Protein AF-A0A6P2BKI8-F1 (afdb_monomer)

Foldseek 3Di:
DDEWEKDWDDDPCQPDFDADPVRFTWGKIKIDTPVDPQWIKIFTAGPVLATQKMWIGHQQKIWIAGPVPATDIDGHPPDPDDVPDDDPDDDDDDDDDDDDDPPVVVLVVVLVNLVNYHDDPSVNVNVPVSSD

Secondary structure (DSSP, 8-state):
---EEEEEEP-GGGSSEEE-TT--EEEEEEEEESS-TTEEEEEEE-TTS-EEEEEEEETTEEEEEETTTEEEEEE-TTSS--TT----------------S-HHHHHHHHHHHHHTEE--HHHHHHHHHHH-

Mean predicted aligned error: 9.62 Å

Structure (mmCIF, N/CA/C/O backbone):
data_AF-A0A6P2BKI8-F1
#
_entry.id   AF-A0A6P2BKI8-F1
#
loop_
_atom_site.group_PDB
_atom_site.id
_atom_site.type_symbol
_atom_site.label_atom_id
_atom_site.label_alt_id
_atom_site.label_comp_id
_atom_site.label_asym_id
_atom_site.label_entity_id
_atom_site.label_seq_id
_atom_site.pdbx_PDB_ins_code
_atom_site.Cartn_x
_atom_site.Cartn_y
_atom_site.Cartn_z
_atom_site.occupancy
_atom_site.B_iso_or_equiv
_atom_site.auth_seq_id
_atom_site.auth_comp_id
_atom_site.auth_asym_id
_atom_site.auth_atom_id
_atom_site.pdbx_PDB_model_num
ATOM 1 N N . MET A 1 1 ? -11.107 3.763 19.725 1.00 50.56 1 MET A N 1
ATOM 2 C CA . MET A 1 1 ? -10.385 3.877 18.440 1.00 50.56 1 MET A CA 1
ATOM 3 C C . MET A 1 1 ? -10.839 2.729 17.563 1.00 50.56 1 MET A C 1
ATOM 5 O O . MET A 1 1 ? -10.971 1.630 18.089 1.00 50.56 1 MET A O 1
ATOM 9 N N . ALA A 1 2 ? -11.166 2.980 16.295 1.00 56.72 2 ALA A N 1
ATOM 10 C CA . ALA A 1 2 ? -11.436 1.890 15.361 1.00 56.72 2 ALA A CA 1
ATOM 11 C C . ALA A 1 2 ? -10.111 1.167 15.085 1.00 56.72 2 ALA A C 1
ATOM 13 O O . ALA A 1 2 ? -9.114 1.826 14.805 1.00 56.72 2 ALA A O 1
ATOM 14 N N . ARG A 1 3 ? -10.097 -0.155 15.248 1.00 78.44 3 ARG A N 1
ATOM 15 C CA . ARG A 1 3 ? -8.965 -1.022 14.916 1.00 78.44 3 ARG A CA 1
ATOM 16 C C . ARG A 1 3 ? -9.190 -1.489 13.480 1.00 78.44 3 ARG A C 1
ATOM 18 O O . ARG A 1 3 ? -10.280 -1.971 13.194 1.00 78.44 3 ARG A O 1
ATOM 25 N N . TYR A 1 4 ? -8.216 -1.280 12.600 1.00 88.19 4 TYR A N 1
ATOM 26 C CA . TYR A 1 4 ? -8.268 -1.752 11.215 1.00 88.19 4 TYR A CA 1
ATOM 27 C C . TYR A 1 4 ? -7.235 -2.857 11.044 1.00 88.19 4 TYR A C 1
ATOM 29 O O . TYR A 1 4 ? -6.048 -2.569 10.916 1.00 88.19 4 TYR A O 1
ATOM 37 N N . ALA A 1 5 ? -7.665 -4.112 11.080 1.00 91.81 5 ALA A N 1
ATOM 38 C CA . ALA A 1 5 ? -6.786 -5.253 10.896 1.00 91.81 5 ALA A CA 1
ATOM 39 C C . ALA A 1 5 ? -6.773 -5.665 9.426 1.00 91.81 5 ALA A C 1
ATOM 41 O O . ALA A 1 5 ? -7.804 -6.046 8.869 1.00 91.81 5 ALA A O 1
ATOM 42 N N . PHE A 1 6 ? -5.604 -5.593 8.793 1.00 93.38 6 PHE A N 1
ATOM 43 C CA . PHE A 1 6 ? -5.421 -6.044 7.422 1.00 93.38 6 PHE A CA 1
ATOM 44 C C . PHE A 1 6 ? -4.858 -7.458 7.389 1.00 93.38 6 PHE A C 1
ATOM 46 O O . PHE A 1 6 ? -3.881 -7.779 8.065 1.00 93.38 6 PHE A O 1
ATOM 53 N N . TYR A 1 7 ? -5.449 -8.298 6.548 1.00 90.94 7 TYR A N 1
ATOM 54 C CA . TYR A 1 7 ? -4.958 -9.641 6.278 1.00 90.94 7 TYR A CA 1
ATOM 55 C C . TYR A 1 7 ? -4.754 -9.834 4.781 1.00 90.94 7 TYR A C 1
ATOM 57 O O . TYR A 1 7 ? -5.480 -9.284 3.951 1.00 90.94 7 TYR A O 1
ATOM 65 N N . GLU A 1 8 ? -3.737 -10.616 4.433 1.00 91.38 8 GLU A N 1
ATOM 66 C CA . GLU A 1 8 ? -3.423 -10.896 3.040 1.00 91.38 8 GLU A CA 1
ATOM 67 C C . GLU A 1 8 ? -4.501 -11.780 2.407 1.00 91.38 8 GLU A C 1
ATOM 69 O O . GLU A 1 8 ? -4.843 -12.849 2.917 1.00 91.38 8 GLU A O 1
ATOM 74 N N . ILE A 1 9 ? -5.000 -11.354 1.250 1.00 88.31 9 ILE A N 1
ATOM 75 C CA . ILE A 1 9 ? -5.840 -12.171 0.387 1.00 88.31 9 ILE A CA 1
ATOM 76 C C . ILE A 1 9 ? -4.963 -12.719 -0.723 1.00 88.31 9 ILE A C 1
ATOM 78 O O . ILE A 1 9 ? -4.444 -11.966 -1.549 1.00 88.31 9 ILE A O 1
ATOM 82 N N . ARG A 1 10 ? -4.856 -14.045 -0.790 1.00 78.94 10 ARG A N 1
ATOM 83 C CA . ARG A 1 10 ? -4.235 -14.723 -1.927 1.00 78.94 10 ARG A CA 1
ATOM 84 C C . ARG A 1 10 ? -5.200 -14.719 -3.104 1.00 78.94 10 ARG A C 1
ATOM 86 O O . ARG A 1 10 ? -6.325 -15.200 -3.001 1.00 78.94 10 ARG A O 1
ATOM 93 N N . SER A 1 11 ? -4.747 -14.182 -4.226 1.00 67.00 11 SER A N 1
ATOM 94 C CA . SER A 1 11 ? -5.462 -14.241 -5.497 1.00 67.00 11 SER A CA 1
ATOM 95 C C . SER A 1 11 ? -4.504 -14.725 -6.576 1.00 67.00 11 SER A C 1
ATOM 97 O O . SER A 1 11 ? -3.302 -14.515 -6.447 1.00 67.00 11 SER A O 1
ATOM 99 N N . ALA A 1 12 ? -5.024 -15.308 -7.660 1.00 59.94 12 ALA A N 1
ATOM 100 C CA . ALA A 1 12 ? -4.198 -15.684 -8.813 1.00 59.94 12 ALA A CA 1
ATOM 101 C C . ALA A 1 12 ? -3.374 -14.497 -9.359 1.00 59.94 12 ALA A C 1
ATOM 103 O O . ALA A 1 12 ? -2.298 -14.692 -9.902 1.00 59.94 12 ALA A O 1
ATOM 104 N N . ARG A 1 13 ? -3.849 -13.260 -9.144 1.00 59.41 13 ARG A N 1
ATOM 105 C CA . ARG A 1 13 ? -3.157 -12.029 -9.539 1.00 59.41 13 ARG A CA 1
ATOM 106 C C . ARG A 1 13 ? -2.084 -11.549 -8.550 1.00 59.41 13 ARG A C 1
ATOM 108 O O . ARG A 1 13 ? -1.461 -10.532 -8.824 1.00 59.41 13 ARG A O 1
ATOM 115 N N . ASN A 1 14 ? -1.914 -12.183 -7.388 1.00 56.59 14 ASN A N 1
ATOM 116 C CA . ASN A 1 14 ? -0.773 -11.880 -6.510 1.00 56.59 14 ASN A CA 1
ATOM 117 C C . ASN A 1 14 ? 0.516 -12.542 -7.027 1.00 56.59 14 ASN A C 1
ATOM 119 O O . ASN A 1 14 ? 1.611 -12.069 -6.738 1.00 56.59 14 ASN A O 1
ATOM 123 N N . ASP A 1 15 ? 0.373 -13.617 -7.806 1.00 55.22 15 ASP A N 1
ATOM 124 C CA . ASP A 1 15 ? 1.493 -14.329 -8.427 1.00 55.22 15 ASP A CA 1
ATOM 125 C C . ASP A 1 15 ? 1.874 -13.729 -9.793 1.00 55.22 15 ASP A C 1
ATOM 127 O O . ASP A 1 15 ? 2.970 -13.980 -10.306 1.00 55.22 15 ASP A O 1
ATOM 131 N N . ASP A 1 16 ? 0.994 -12.896 -10.362 1.00 59.41 16 ASP A N 1
ATOM 132 C CA . ASP A 1 16 ? 1.278 -12.115 -11.559 1.00 59.41 16 ASP A CA 1
ATOM 133 C C . ASP A 1 16 ? 2.309 -11.043 -11.215 1.00 59.41 16 ASP A C 1
ATOM 135 O O . ASP A 1 16 ? 2.063 -10.101 -10.459 1.00 59.41 16 ASP A O 1
ATOM 139 N N . ALA A 1 17 ? 3.495 -11.203 -11.783 1.00 62.19 17 ALA A N 1
ATOM 140 C CA . ALA A 1 17 ? 4.519 -10.196 -11.676 1.00 62.19 17 ALA A CA 1
ATOM 141 C C . ALA A 1 17 ? 4.199 -9.030 -12.606 1.00 62.19 17 ALA A C 1
ATOM 143 O O . ALA A 1 17 ? 4.092 -9.194 -13.823 1.00 62.19 17 ALA A O 1
ATOM 144 N N . GLU A 1 18 ? 4.061 -7.852 -12.019 1.00 71.94 18 GLU A N 1
ATOM 145 C CA . GLU 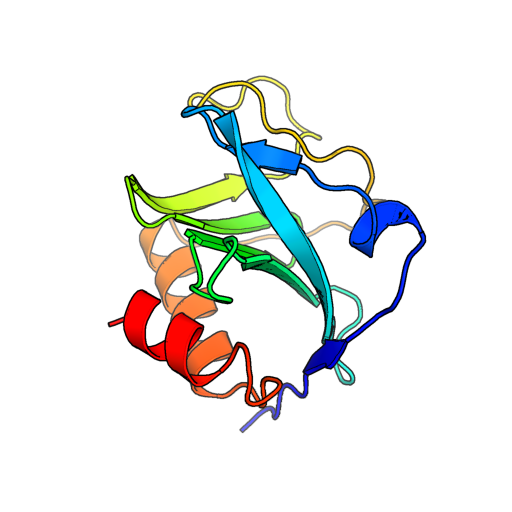A 1 18 ? 3.887 -6.606 -12.749 1.00 71.94 18 GLU A CA 1
ATOM 146 C C . GLU A 1 18 ? 5.266 -5.964 -12.958 1.00 71.94 18 GLU A C 1
ATOM 148 O O . GLU A 1 18 ? 6.207 -6.272 -12.235 1.00 71.94 18 GLU A O 1
ATOM 153 N N . SER A 1 19 ? 5.424 -5.096 -13.954 1.00 71.94 19 SER A N 1
ATOM 154 C CA . SER A 1 19 ? 6.655 -4.314 -14.117 1.00 71.94 19 SER A CA 1
ATOM 155 C C . SER A 1 19 ? 6.377 -2.843 -13.850 1.00 71.94 19 SER A C 1
ATOM 157 O O . SER A 1 19 ? 5.363 -2.319 -14.320 1.00 71.94 19 SER A O 1
ATOM 159 N N . ASP A 1 20 ? 7.272 -2.184 -13.115 1.00 70.50 20 ASP A N 1
ATOM 160 C CA . ASP A 1 20 ? 7.256 -0.728 -12.967 1.00 70.50 20 ASP A CA 1
ATOM 161 C C . ASP A 1 20 ? 7.649 -0.024 -14.286 1.00 70.50 20 ASP A C 1
ATOM 163 O O . ASP A 1 20 ? 7.991 -0.662 -15.285 1.00 70.50 20 ASP A O 1
ATOM 167 N N . GLU A 1 21 ? 7.630 1.312 -14.304 1.00 65.75 21 GLU A N 1
ATOM 168 C CA . GLU A 1 21 ? 8.020 2.104 -15.485 1.00 65.75 21 GLU A CA 1
ATOM 169 C C . GLU A 1 21 ? 9.486 1.902 -15.914 1.00 65.75 21 GLU A C 1
ATOM 171 O O . GLU A 1 21 ? 9.831 2.195 -17.056 1.00 65.75 21 GLU A O 1
ATOM 176 N N . ALA A 1 22 ? 10.355 1.412 -15.023 1.00 67.44 22 ALA A N 1
ATOM 177 C CA . ALA A 1 22 ? 11.741 1.067 -15.342 1.00 67.44 22 ALA A CA 1
ATOM 178 C C . ALA A 1 22 ? 11.924 -0.410 -15.743 1.00 67.44 22 ALA A C 1
ATOM 180 O O . ALA A 1 22 ? 13.050 -0.830 -16.006 1.00 67.44 22 ALA A O 1
ATOM 181 N N . GLY A 1 23 ? 10.846 -1.198 -15.813 1.00 71.75 23 GLY A N 1
ATOM 182 C CA . GLY A 1 23 ? 10.897 -2.624 -16.132 1.00 71.75 23 GLY A CA 1
ATOM 183 C C . GLY A 1 23 ? 11.240 -3.528 -14.943 1.00 71.75 23 GLY A C 1
ATOM 184 O O . GLY A 1 23 ? 11.389 -4.737 -15.128 1.00 71.75 23 GLY A O 1
ATOM 185 N N . THR A 1 24 ? 11.341 -2.986 -13.728 1.00 78.50 24 THR A N 1
ATOM 186 C CA . THR A 1 24 ? 11.588 -3.754 -12.503 1.00 78.50 24 THR A CA 1
ATOM 187 C C . THR A 1 24 ? 10.397 -4.648 -12.214 1.00 78.50 24 THR A C 1
ATOM 189 O O . THR A 1 24 ? 9.258 -4.184 -12.191 1.00 78.50 24 THR A O 1
ATOM 192 N N . ARG A 1 25 ? 10.660 -5.935 -11.976 1.00 82.62 25 ARG A N 1
ATOM 193 C CA . ARG A 1 25 ? 9.636 -6.907 -11.602 1.00 82.62 25 ARG A CA 1
ATOM 194 C C . ARG A 1 25 ? 9.133 -6.611 -10.188 1.00 82.62 25 ARG A C 1
ATOM 196 O O . ARG A 1 25 ? 9.912 -6.614 -9.242 1.00 82.62 25 ARG A O 1
ATOM 203 N N . LEU A 1 26 ? 7.832 -6.402 -10.070 1.00 85.12 26 LEU A N 1
ATOM 204 C CA . LEU A 1 26 ? 7.107 -6.139 -8.843 1.00 85.12 26 LEU A CA 1
ATOM 205 C C . LEU A 1 26 ? 6.163 -7.296 -8.529 1.00 85.12 26 LEU A C 1
ATOM 207 O O . LEU A 1 26 ? 5.453 -7.808 -9.398 1.00 85.12 26 LEU A O 1
ATOM 211 N N . HIS A 1 27 ? 6.119 -7.666 -7.259 1.00 87.00 27 HIS A N 1
ATOM 212 C CA . HIS A 1 27 ? 5.185 -8.641 -6.721 1.00 87.00 27 HIS A CA 1
ATOM 213 C C . HIS A 1 27 ? 4.058 -7.911 -6.005 1.00 87.00 27 HIS A C 1
ATOM 215 O O . HIS A 1 27 ? 4.290 -7.226 -5.005 1.00 87.00 27 HIS A O 1
ATOM 221 N N . ARG A 1 28 ? 2.832 -8.040 -6.521 1.00 87.56 28 ARG A N 1
ATOM 222 C CA . ARG A 1 28 ? 1.668 -7.403 -5.911 1.00 87.56 28 ARG A CA 1
ATOM 223 C C . ARG A 1 28 ? 1.093 -8.281 -4.809 1.00 87.56 28 ARG A C 1
ATOM 225 O O . ARG A 1 28 ? 0.742 -9.435 -5.029 1.00 87.56 28 ARG A O 1
ATOM 232 N N . ARG A 1 29 ? 0.887 -7.697 -3.636 1.00 88.38 29 ARG A N 1
ATOM 233 C CA . ARG A 1 29 ? 0.169 -8.309 -2.518 1.00 88.38 29 ARG A CA 1
ATOM 234 C C . ARG A 1 29 ? -1.075 -7.504 -2.212 1.00 88.38 29 ARG A C 1
ATOM 236 O O . ARG A 1 29 ? -1.053 -6.276 -2.232 1.00 88.38 29 ARG A O 1
ATOM 243 N N . SER A 1 30 ? -2.166 -8.219 -1.976 1.00 90.62 30 SER A N 1
ATOM 244 C CA . SER A 1 30 ? -3.491 -7.640 -1.770 1.00 90.62 30 SER A CA 1
ATOM 245 C C . SER A 1 30 ? -3.942 -7.930 -0.347 1.00 90.62 30 SER A C 1
ATOM 247 O O . SER A 1 30 ? -3.836 -9.069 0.104 1.00 90.62 30 SER A O 1
ATOM 249 N N . PHE A 1 31 ? -4.471 -6.930 0.346 1.00 91.31 31 PHE A N 1
ATOM 250 C CA . PHE A 1 31 ? -4.902 -7.034 1.734 1.00 91.31 31 PHE A CA 1
ATOM 251 C C . PHE A 1 31 ? -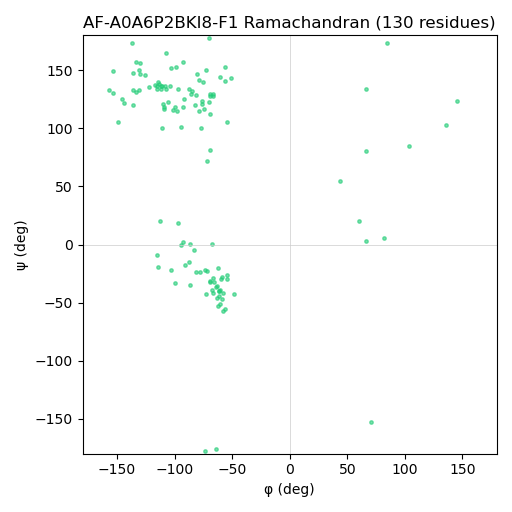6.314 -6.471 1.891 1.00 91.31 31 PHE A C 1
ATOM 253 O O . PHE A 1 31 ? -6.603 -5.374 1.408 1.00 91.31 31 PHE A O 1
ATOM 260 N N . ALA A 1 32 ? -7.183 -7.201 2.589 1.00 90.88 32 ALA A N 1
ATOM 261 C CA . ALA A 1 32 ? -8.490 -6.697 3.009 1.00 90.88 32 ALA A CA 1
ATOM 262 C C . ALA A 1 32 ? -8.473 -6.322 4.483 1.00 90.88 32 ALA A C 1
ATOM 264 O O . ALA A 1 32 ? -7.738 -6.916 5.271 1.00 90.88 32 ALA A O 1
ATOM 265 N N . CYS A 1 33 ? -9.318 -5.361 4.840 1.00 90.88 33 CYS A N 1
ATOM 266 C CA . CYS A 1 33 ? -9.591 -5.027 6.227 1.00 90.88 33 CYS A CA 1
ATOM 267 C C . CYS A 1 33 ? -10.681 -5.955 6.784 1.00 90.88 33 CYS A C 1
ATOM 269 O O . CYS A 1 33 ? -11.726 -6.139 6.162 1.00 90.88 33 CYS A O 1
ATOM 271 N N . ALA A 1 34 ? -10.453 -6.527 7.964 1.00 89.69 34 ALA A N 1
ATOM 272 C CA . ALA A 1 34 ? -11.407 -7.414 8.625 1.00 89.69 34 ALA A CA 1
ATOM 273 C C . ALA A 1 34 ? -12.695 -6.689 9.043 1.00 89.69 34 ALA A C 1
ATOM 275 O O . ALA A 1 34 ? -13.775 -7.277 9.044 1.00 89.69 34 ALA A O 1
ATOM 276 N N . GLU A 1 35 ? -12.590 -5.407 9.384 1.00 89.25 35 GLU A N 1
ATOM 277 C CA . GLU A 1 35 ? -13.697 -4.608 9.900 1.00 89.25 35 GLU A CA 1
ATOM 278 C C . GLU A 1 35 ? -14.478 -3.875 8.804 1.00 89.25 35 GLU A C 1
ATOM 280 O O . GLU A 1 35 ? -15.593 -3.412 9.059 1.00 89.25 35 GLU A O 1
ATOM 285 N N . ARG A 1 36 ? -13.903 -3.722 7.602 1.00 84.69 36 ARG A N 1
ATOM 286 C CA . ARG A 1 36 ? -14.487 -2.935 6.507 1.00 84.69 36 ARG A CA 1
ATOM 287 C C . ARG A 1 36 ? -14.210 -3.547 5.141 1.00 84.69 36 ARG A C 1
ATOM 289 O O . ARG A 1 36 ? -13.066 -3.645 4.710 1.00 84.69 36 ARG A O 1
ATOM 296 N N . ASP A 1 37 ? -15.283 -3.853 4.427 1.00 83.06 37 ASP A N 1
ATOM 297 C CA . ASP A 1 37 ? -15.263 -4.393 3.066 1.00 83.06 37 ASP A CA 1
ATOM 298 C C . ASP A 1 37 ? -14.879 -3.356 1.999 1.00 83.06 37 ASP A C 1
ATOM 300 O O . ASP A 1 37 ? -14.411 -3.711 0.919 1.00 83.06 37 ASP A O 1
ATOM 304 N N . ASP A 1 38 ? -15.040 -2.070 2.306 1.00 81.69 38 ASP A N 1
ATOM 305 C CA . ASP A 1 38 ? -14.694 -0.966 1.417 1.00 81.69 38 ASP A CA 1
ATOM 306 C C . ASP A 1 38 ? -13.227 -0.523 1.516 1.00 81.69 38 ASP A C 1
ATOM 308 O O . ASP A 1 38 ? -12.834 0.416 0.821 1.00 81.69 38 ASP A O 1
ATOM 312 N N . LEU A 1 39 ? -12.427 -1.177 2.367 1.00 88.06 39 LEU A N 1
ATOM 313 C CA . LEU A 1 39 ? -10.995 -0.933 2.510 1.00 88.06 39 LEU A CA 1
ATOM 314 C C . LEU A 1 39 ? -10.192 -2.065 1.876 1.00 88.06 39 LEU A C 1
ATOM 316 O O . LEU A 1 39 ? -10.288 -3.231 2.259 1.00 88.06 39 LEU A O 1
ATOM 320 N N . THR A 1 40 ? -9.341 -1.707 0.923 1.00 90.62 40 THR A N 1
ATOM 321 C CA . THR A 1 40 ? -8.392 -2.642 0.317 1.00 90.62 40 THR A CA 1
ATOM 322 C C . THR A 1 40 ? -7.044 -1.966 0.190 1.00 90.62 40 THR A C 1
ATOM 324 O O . THR A 1 40 ? -6.954 -0.836 -0.280 1.00 90.62 40 THR A O 1
ATOM 327 N N . LEU A 1 41 ? -5.994 -2.659 0.606 1.00 91.62 41 LEU A N 1
ATOM 328 C CA . LEU A 1 41 ? -4.621 -2.206 0.465 1.00 91.62 41 LEU A CA 1
ATOM 329 C C . LEU A 1 41 ? -3.912 -3.106 -0.543 1.00 91.62 41 LEU A C 1
ATOM 331 O O . LEU A 1 41 ? -3.993 -4.329 -0.467 1.00 91.62 41 LEU A O 1
ATOM 335 N N . PHE A 1 42 ? -3.190 -2.498 -1.470 1.00 91.19 42 PHE A N 1
ATOM 336 C CA . PHE A 1 42 ? -2.261 -3.183 -2.353 1.00 91.19 42 PHE A CA 1
ATOM 337 C C . PHE A 1 42 ? -0.851 -2.706 -2.053 1.00 91.19 42 PHE A C 1
ATOM 339 O O . PHE A 1 42 ? -0.634 -1.504 -1.914 1.00 91.19 42 PHE A O 1
ATOM 346 N N . ALA A 1 43 ? 0.097 -3.631 -1.985 1.00 91.38 43 ALA A N 1
ATOM 347 C CA . ALA A 1 43 ? 1.517 -3.331 -1.898 1.00 91.38 43 ALA A CA 1
ATOM 348 C C . ALA A 1 43 ? 2.236 -3.990 -3.072 1.00 91.38 43 ALA A C 1
ATOM 350 O O . ALA A 1 43 ? 1.983 -5.154 -3.378 1.00 91.38 43 ALA A O 1
ATOM 351 N N . TRP A 1 44 ? 3.133 -3.255 -3.715 1.00 90.88 44 TRP A N 1
ATOM 352 C CA . TRP A 1 44 ? 4.035 -3.776 -4.729 1.00 90.88 44 TRP A CA 1
ATOM 353 C C . TRP A 1 44 ? 5.439 -3.798 -4.151 1.00 90.88 44 TRP A C 1
ATOM 355 O O . TRP A 1 44 ? 5.982 -2.757 -3.767 1.00 90.88 44 TRP A O 1
ATOM 365 N N . LEU A 1 45 ? 5.991 -5.003 -4.080 1.00 89.38 45 LEU A N 1
ATOM 366 C CA . LEU A 1 45 ? 7.318 -5.260 -3.546 1.00 89.38 45 LEU A CA 1
ATOM 367 C C . LEU A 1 45 ? 8.292 -5.520 -4.690 1.00 89.38 45 LEU A C 1
ATOM 369 O O . LEU A 1 45 ? 7.953 -6.242 -5.632 1.00 89.38 45 LEU A O 1
ATOM 373 N N . GLY A 1 46 ? 9.479 -4.934 -4.603 1.00 88.25 46 GLY A N 1
ATOM 374 C CA . GLY A 1 46 ? 10.583 -5.233 -5.498 1.00 88.25 46 GLY A CA 1
ATOM 375 C C . GLY A 1 46 ? 11.232 -6.596 -5.211 1.00 88.25 46 GLY A C 1
ATOM 376 O O . GLY A 1 46 ? 10.757 -7.360 -4.359 1.00 88.25 46 GLY A O 1
ATOM 377 N N . PRO A 1 47 ? 12.300 -6.937 -5.951 1.00 82.88 47 PRO A N 1
ATOM 378 C CA . PRO A 1 47 ? 12.998 -8.217 -5.836 1.00 82.88 47 PRO A CA 1
ATOM 379 C C . PRO A 1 47 ? 13.580 -8.496 -4.444 1.00 82.88 47 PRO A C 1
ATOM 381 O O . PRO A 1 47 ? 13.651 -9.659 -4.047 1.00 82.88 47 PRO A O 1
ATOM 384 N N . ASP A 1 48 ? 13.948 -7.453 -3.701 1.00 85.31 48 ASP A N 1
ATOM 385 C CA . ASP A 1 48 ? 14.545 -7.534 -2.365 1.00 85.31 48 ASP A CA 1
ATOM 386 C C . ASP A 1 48 ? 13.491 -7.351 -1.251 1.00 85.31 48 ASP A C 1
ATOM 388 O O . ASP A 1 48 ? 13.824 -7.069 -0.097 1.00 85.31 48 ASP A O 1
ATOM 392 N N . ALA A 1 49 ? 12.206 -7.536 -1.586 1.00 82.31 49 ALA A N 1
ATOM 393 C CA . ALA A 1 49 ? 11.049 -7.314 -0.714 1.00 82.31 49 ALA A CA 1
ATOM 394 C C . ALA A 1 49 ? 10.913 -5.868 -0.196 1.00 82.31 49 ALA A C 1
ATOM 396 O O . ALA A 1 49 ? 10.217 -5.599 0.785 1.00 82.31 49 ALA A O 1
ATOM 397 N N . GLU A 1 50 ? 11.546 -4.919 -0.874 1.00 88.88 50 GLU A N 1
ATOM 398 C CA . GLU A 1 50 ? 11.420 -3.497 -0.631 1.00 88.88 50 GLU A CA 1
ATOM 399 C C . GLU A 1 50 ? 10.093 -2.961 -1.177 1.00 88.88 50 GLU A C 1
ATOM 401 O O . GLU A 1 50 ? 9.642 -3.330 -2.261 1.00 88.88 50 GLU A O 1
ATOM 406 N N . LEU A 1 51 ? 9.449 -2.068 -0.427 1.00 90.56 51 LEU A N 1
ATOM 407 C CA . LEU A 1 51 ? 8.213 -1.438 -0.875 1.00 90.56 51 LEU A CA 1
ATOM 408 C C . LEU A 1 51 ? 8.510 -0.394 -1.954 1.00 90.56 51 LEU A C 1
ATOM 410 O O . LEU A 1 51 ? 9.137 0.631 -1.685 1.00 90.56 51 LEU A O 1
ATOM 414 N N . GLU A 1 52 ? 7.994 -0.626 -3.156 1.00 90.44 52 GLU A N 1
ATOM 415 C CA . GLU A 1 52 ? 8.132 0.299 -4.286 1.00 90.44 52 GLU A CA 1
ATOM 416 C C . GLU A 1 52 ? 6.876 1.161 -4.470 1.00 90.44 52 GLU A C 1
ATOM 418 O O . GLU A 1 52 ? 6.954 2.342 -4.833 1.00 90.44 52 GLU A O 1
ATOM 423 N N . MET A 1 53 ? 5.707 0.594 -4.161 1.00 90.69 53 MET A N 1
ATOM 424 C CA . MET A 1 53 ? 4.423 1.283 -4.234 1.00 90.69 53 MET A CA 1
ATOM 425 C C . MET A 1 53 ? 3.415 0.668 -3.263 1.00 90.69 53 MET A C 1
ATOM 427 O O . MET A 1 53 ? 3.415 -0.541 -3.037 1.00 90.69 53 MET A O 1
ATOM 431 N N . PHE A 1 54 ? 2.494 1.479 -2.749 1.00 91.50 54 PHE A N 1
ATOM 432 C CA . PHE A 1 54 ? 1.244 0.975 -2.189 1.00 91.50 54 PHE A CA 1
ATOM 433 C C . PHE A 1 54 ? 0.052 1.782 -2.696 1.00 91.50 54 PHE A C 1
ATOM 435 O O . PHE A 1 54 ? 0.184 2.940 -3.090 1.00 91.50 54 PHE A O 1
ATOM 442 N N . GLN A 1 55 ? -1.128 1.177 -2.657 1.00 90.88 55 GLN A N 1
ATOM 443 C CA . GLN A 1 55 ? -2.390 1.842 -2.940 1.00 90.88 55 GLN A CA 1
ATOM 444 C C . GLN A 1 55 ? -3.433 1.422 -1.911 1.00 90.88 55 GLN A C 1
ATOM 446 O O . GLN A 1 55 ? -3.765 0.244 -1.808 1.00 90.88 55 GLN A O 1
ATOM 451 N N . LEU A 1 56 ? -3.967 2.391 -1.173 1.00 91.19 56 LEU A N 1
ATOM 452 C CA . LEU A 1 56 ? -5.111 2.203 -0.292 1.00 91.19 56 LEU A CA 1
ATOM 453 C C . LEU A 1 56 ? -6.376 2.664 -1.016 1.00 91.19 56 LEU A C 1
ATOM 455 O O . LEU A 1 56 ? -6.529 3.854 -1.291 1.00 91.19 56 LEU A O 1
ATOM 459 N N . LEU A 1 57 ? -7.286 1.735 -1.291 1.00 88.06 57 LEU A N 1
ATOM 460 C CA . LEU A 1 57 ? -8.638 2.012 -1.760 1.00 88.06 57 LEU A CA 1
ATOM 461 C C . LEU A 1 57 ? -9.578 2.218 -0.574 1.00 88.06 57 LEU A C 1
ATOM 463 O O . LEU A 1 57 ? -9.591 1.418 0.362 1.00 88.06 57 LEU A O 1
ATOM 467 N N . PHE A 1 58 ? -10.394 3.268 -0.647 1.00 82.56 58 PHE A N 1
ATOM 468 C CA . PHE A 1 58 ? -11.474 3.522 0.302 1.00 82.56 58 PHE A 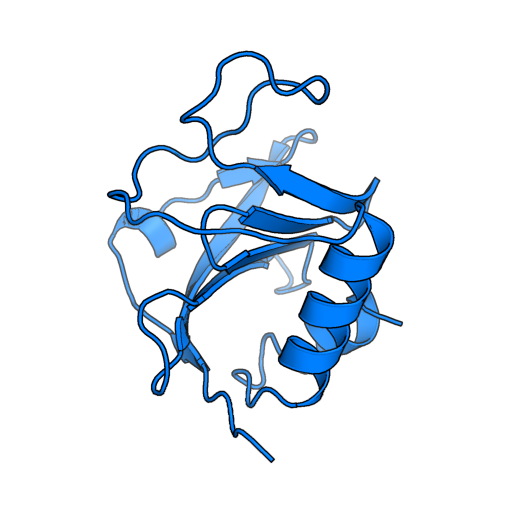CA 1
ATOM 469 C C . PHE A 1 58 ? -12.547 4.412 -0.320 1.00 82.56 58 PHE A C 1
ATOM 471 O O . PHE A 1 58 ? -12.237 5.449 -0.909 1.00 82.56 58 PHE A O 1
ATOM 478 N N . ARG A 1 59 ? -13.826 4.044 -0.166 1.00 72.75 59 ARG A N 1
ATOM 479 C CA . ARG A 1 59 ? -14.986 4.856 -0.601 1.00 72.75 59 ARG A CA 1
ATOM 480 C C . ARG A 1 59 ? -14.811 5.490 -1.998 1.00 72.75 59 ARG A C 1
ATOM 482 O O . ARG A 1 59 ? -14.902 6.709 -2.145 1.00 72.75 59 ARG A O 1
ATOM 489 N N . GLU A 1 60 ? -14.517 4.653 -3.000 1.00 72.31 60 GLU A N 1
ATOM 490 C CA . GLU A 1 60 ? -14.309 5.006 -4.426 1.00 72.31 60 GLU A CA 1
ATOM 491 C C . GLU A 1 60 ? -13.073 5.878 -4.739 1.00 72.31 60 GLU A C 1
ATOM 493 O O . GLU A 1 60 ? -12.831 6.240 -5.898 1.00 72.31 60 GLU A O 1
ATOM 498 N N . ARG A 1 61 ? -12.262 6.184 -3.727 1.00 76.69 61 ARG A N 1
ATOM 499 C CA . ARG A 1 61 ? -10.994 6.902 -3.848 1.00 76.69 61 ARG A CA 1
ATOM 500 C C . ARG A 1 61 ? -9.825 5.972 -3.637 1.00 76.69 61 ARG A C 1
ATOM 502 O O . ARG A 1 61 ? -9.969 4.887 -3.073 1.00 76.69 61 ARG A O 1
ATOM 509 N N . PHE A 1 62 ? -8.662 6.453 -4.039 1.00 84.06 62 PHE A N 1
ATOM 510 C CA . PHE A 1 62 ? -7.416 5.840 -3.650 1.00 84.06 62 PHE A CA 1
ATOM 511 C C . PHE A 1 62 ? -6.379 6.869 -3.243 1.00 84.06 62 PHE A C 1
ATOM 513 O O . PHE A 1 62 ? -6.329 7.980 -3.776 1.00 84.06 62 PHE A O 1
ATOM 520 N N . VAL A 1 63 ? -5.540 6.457 -2.305 1.00 87.12 63 VAL A N 1
ATOM 521 C CA . VAL A 1 63 ? -4.256 7.090 -2.038 1.00 87.12 63 VAL A CA 1
ATOM 522 C C . VAL A 1 63 ? -3.190 6.120 -2.500 1.00 87.12 63 VAL A C 1
ATOM 524 O O . VAL A 1 63 ? -3.141 4.984 -2.028 1.00 87.12 63 VAL A O 1
ATOM 527 N N . THR A 1 64 ? -2.366 6.563 -3.437 1.00 87.81 64 THR A N 1
ATOM 528 C CA . THR A 1 64 ? -1.206 5.816 -3.906 1.00 87.81 64 THR A CA 1
ATOM 529 C C . THR A 1 64 ? 0.039 6.493 -3.379 1.00 87.81 64 THR A C 1
ATOM 531 O O . THR A 1 64 ? 0.174 7.706 -3.475 1.00 87.81 64 THR A O 1
ATOM 534 N N . TRP A 1 65 ? 0.965 5.710 -2.851 1.00 90.00 65 TRP A N 1
ATOM 535 C CA . TRP A 1 65 ? 2.336 6.148 -2.660 1.00 90.00 65 TRP A CA 1
ATOM 536 C C . TRP A 1 65 ? 3.225 5.380 -3.618 1.00 90.00 65 TRP A C 1
ATOM 538 O O . TRP A 1 65 ? 3.091 4.164 -3.732 1.00 90.00 65 TRP A O 1
ATOM 548 N N . SER A 1 66 ? 4.163 6.067 -4.259 1.00 87.06 66 SER A N 1
ATOM 549 C CA . SER A 1 66 ? 5.296 5.411 -4.908 1.00 87.06 66 SER A CA 1
ATOM 550 C C . SER A 1 66 ? 6.595 6.076 -4.497 1.00 87.06 66 SER A C 1
ATOM 552 O O . SER A 1 66 ? 6.646 7.292 -4.291 1.00 87.06 66 SER A O 1
ATOM 554 N N . LYS A 1 67 ? 7.673 5.298 -4.465 1.00 84.38 67 LYS A N 1
ATOM 555 C CA . LYS A 1 67 ? 9.017 5.783 -4.130 1.00 84.38 67 LYS A CA 1
ATOM 556 C C . LYS A 1 67 ? 9.475 6.968 -4.993 1.00 84.38 67 LYS A C 1
ATOM 558 O O . LYS A 1 67 ? 10.238 7.808 -4.528 1.00 84.38 67 LYS A O 1
ATOM 563 N N . ARG A 1 68 ? 8.993 7.059 -6.240 1.00 79.81 68 ARG A N 1
ATOM 564 C CA . ARG A 1 68 ? 9.352 8.121 -7.199 1.00 79.81 68 ARG A CA 1
ATOM 565 C C . ARG A 1 68 ? 8.501 9.383 -7.088 1.00 79.81 68 ARG A C 1
ATOM 567 O O . ARG A 1 68 ? 9.007 10.465 -7.362 1.00 79.81 68 ARG A O 1
ATOM 574 N N . ARG A 1 69 ? 7.212 9.245 -6.762 1.00 78.38 69 ARG A N 1
ATOM 575 C CA . ARG A 1 69 ? 6.227 10.341 -6.866 1.00 78.38 69 ARG A CA 1
ATOM 576 C C . ARG A 1 69 ? 5.654 10.781 -5.520 1.00 78.38 69 ARG A C 1
ATOM 578 O O . ARG A 1 69 ? 4.996 11.812 -5.452 1.00 78.38 69 AR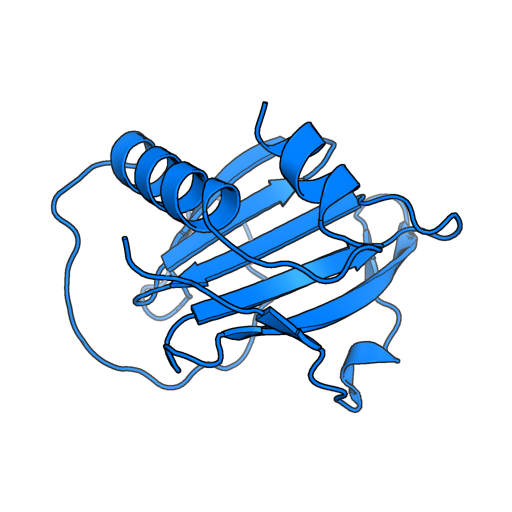G A O 1
ATOM 585 N N . GLY A 1 70 ? 5.930 10.045 -4.445 1.00 84.75 70 GLY A N 1
ATOM 586 C CA . GLY A 1 70 ? 5.334 10.300 -3.138 1.00 84.75 70 GLY A CA 1
ATOM 587 C C . GLY A 1 70 ? 3.845 9.951 -3.116 1.00 84.75 70 GLY A C 1
ATOM 588 O O . GLY A 1 70 ? 3.408 9.061 -3.846 1.00 84.75 70 GLY A O 1
ATOM 589 N N . LEU A 1 71 ? 3.090 10.624 -2.238 1.00 83.06 71 LEU A N 1
ATOM 590 C CA . LEU A 1 71 ? 1.650 10.415 -2.058 1.00 83.06 71 LEU A CA 1
ATOM 591 C C . LEU A 1 71 ? 0.842 11.173 -3.112 1.00 83.06 71 LEU A C 1
ATOM 593 O O . LEU A 1 71 ? 0.961 12.387 -3.257 1.00 83.06 71 LEU A O 1
ATOM 597 N N . GLU A 1 72 ? -0.052 10.453 -3.769 1.00 81.31 72 GLU A N 1
ATOM 598 C CA . GLU A 1 72 ? -0.984 10.962 -4.761 1.00 81.31 72 GLU A CA 1
ATOM 599 C C . GLU A 1 72 ? -2.397 10.485 -4.421 1.00 81.31 72 GLU A C 1
ATOM 601 O O . GLU A 1 72 ? -2.607 9.385 -3.902 1.00 81.31 72 GLU A O 1
ATOM 606 N N . VAL A 1 73 ? -3.385 11.323 -4.725 1.00 81.44 73 VAL A N 1
ATOM 607 C CA . VAL A 1 73 ? -4.801 10.989 -4.573 1.00 81.44 73 VAL A CA 1
ATOM 608 C C . VAL A 1 73 ? -5.398 10.802 -5.948 1.00 81.44 73 VAL A C 1
ATOM 610 O O . VAL A 1 73 ? -5.211 11.635 -6.834 1.00 81.44 73 VAL A O 1
ATOM 613 N N . GLY A 1 74 ? -6.199 9.760 -6.096 1.00 74.06 74 GLY A N 1
ATOM 614 C CA . GLY A 1 74 ? -7.033 9.597 -7.266 1.00 74.06 74 GLY A CA 1
ATOM 615 C C . GLY A 1 74 ? -8.433 9.128 -6.922 1.00 74.06 74 GLY A C 1
ATOM 616 O O . GLY A 1 74 ? -8.789 8.820 -5.780 1.00 74.06 74 GLY A O 1
ATOM 617 N N . VAL A 1 75 ? -9.249 9.101 -7.962 1.00 70.88 75 VAL A N 1
ATOM 618 C CA . VAL A 1 75 ? -10.587 8.525 -7.943 1.00 70.88 75 VAL A CA 1
ATOM 619 C C . VAL A 1 75 ? -10.583 7.328 -8.872 1.00 70.88 75 VAL A C 1
ATOM 621 O O . VAL A 1 75 ? -9.965 7.357 -9.937 1.00 70.88 75 VAL A O 1
ATOM 624 N N . THR A 1 76 ? -11.251 6.258 -8.461 1.00 65.25 76 THR A N 1
ATOM 625 C CA . THR A 1 76 ? -11.420 5.096 -9.335 1.00 65.25 76 THR A CA 1
ATOM 626 C C . THR A 1 76 ? -12.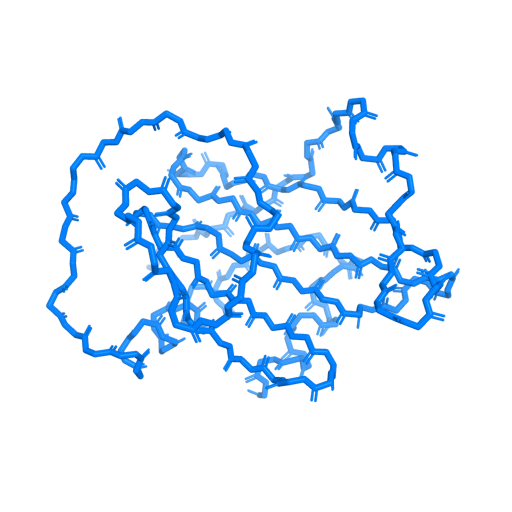181 5.512 -10.602 1.00 65.25 76 THR A C 1
ATOM 628 O O . THR A 1 76 ? -13.038 6.401 -10.573 1.00 65.25 76 THR A O 1
ATOM 631 N N . SER A 1 77 ? -11.832 4.921 -11.747 1.00 53.59 77 SER A N 1
ATOM 632 C CA . SER A 1 77 ? -12.321 5.298 -13.079 1.00 53.59 77 SER A CA 1
ATOM 633 C C . SER A 1 77 ? -13.787 4.903 -13.299 1.00 53.59 77 SER A C 1
ATOM 635 O O . SER A 1 77 ? -14.121 4.003 -14.062 1.00 53.59 77 SER A O 1
ATOM 637 N N . ARG A 1 78 ? -14.697 5.620 -12.639 1.00 50.75 78 ARG A N 1
ATOM 638 C CA . ARG A 1 78 ? -16.110 5.729 -13.033 1.00 50.75 78 ARG A CA 1
ATOM 639 C C . ARG A 1 78 ? -16.418 7.066 -13.709 1.00 50.75 78 ARG A C 1
ATOM 641 O O . ARG A 1 78 ? -17.368 7.158 -14.479 1.00 50.75 78 ARG A O 1
ATOM 648 N N . HIS A 1 79 ? -15.592 8.079 -13.464 1.00 41.25 79 HIS A N 1
ATOM 649 C CA . HIS A 1 79 ? -15.629 9.356 -14.164 1.00 41.25 79 HIS A CA 1
ATOM 650 C C . HIS A 1 79 ? -14.396 9.446 -15.063 1.00 41.25 79 HIS A C 1
ATOM 652 O O . HIS A 1 79 ? -13.266 9.368 -14.587 1.00 41.25 79 HIS A O 1
ATOM 658 N N . GLY A 1 80 ? -14.629 9.506 -16.376 1.00 41.09 80 GLY A N 1
ATOM 659 C CA . GLY A 1 80 ? -13.578 9.627 -17.379 1.00 41.09 80 GLY A CA 1
ATOM 660 C C . GLY A 1 80 ? -12.682 10.843 -17.139 1.00 41.09 80 GLY A C 1
ATOM 661 O O . GLY A 1 80 ? -13.120 11.843 -16.575 1.00 41.09 80 GLY A O 1
ATOM 662 N N . ALA A 1 81 ? -11.441 10.715 -17.612 1.00 39.75 81 ALA A N 1
ATOM 663 C CA . ALA A 1 81 ? -10.338 11.666 -17.493 1.00 39.75 81 ALA A CA 1
ATOM 664 C C . ALA A 1 81 ? -9.837 11.885 -16.052 1.00 39.75 81 ALA A C 1
ATOM 666 O O . ALA A 1 81 ? -10.119 12.893 -15.409 1.00 39.75 81 ALA A O 1
ATOM 667 N N . SER A 1 82 ? -8.997 10.959 -15.574 1.00 39.53 82 SER A N 1
ATOM 668 C CA . SER A 1 82 ? -7.979 11.334 -14.588 1.00 39.53 82 SER A CA 1
ATOM 669 C C . SER A 1 82 ? -6.983 12.279 -15.280 1.00 39.53 82 SER A C 1
ATOM 671 O O . SER A 1 82 ? -6.457 11.906 -16.331 1.00 39.53 82 SER A O 1
ATOM 673 N N . PRO A 1 83 ? -6.674 13.466 -14.730 1.00 41.62 83 PRO A N 1
ATOM 674 C CA . PRO A 1 83 ? -5.612 14.325 -15.258 1.00 41.62 83 PRO A CA 1
ATOM 675 C C . PRO A 1 83 ? -4.199 13.731 -15.076 1.00 41.62 83 PRO A C 1
ATOM 677 O O . PRO A 1 83 ? -3.227 14.350 -15.497 1.00 41.62 83 PRO A O 1
ATOM 680 N N . TYR A 1 84 ? -4.075 12.537 -14.481 1.00 41.34 84 TYR A N 1
ATOM 681 C CA . TYR A 1 84 ? -2.801 11.926 -14.085 1.00 41.34 84 TYR A CA 1
ATOM 682 C C . TYR A 1 84 ? -2.415 10.654 -14.864 1.00 41.34 84 TYR A C 1
ATOM 684 O O . TYR A 1 84 ? -1.550 9.906 -14.414 1.00 41.34 84 TYR A O 1
ATOM 692 N N . GLY A 1 85 ? -2.995 10.430 -16.049 1.00 36.66 85 GLY A N 1
ATOM 693 C CA . GLY A 1 85 ? -2.627 9.311 -16.927 1.00 36.66 85 GLY A CA 1
ATOM 694 C C . GLY A 1 85 ? -3.327 7.991 -16.587 1.00 36.66 85 GLY A C 1
ATOM 695 O O . GLY A 1 85 ? -4.083 7.902 -15.618 1.00 36.66 85 GLY A O 1
ATOM 696 N N . ASP A 1 86 ? -3.128 6.991 -17.450 1.00 35.59 86 ASP A N 1
ATOM 697 C CA . ASP A 1 86 ? -3.827 5.701 -17.440 1.00 35.59 86 ASP A CA 1
ATOM 698 C C . ASP A 1 86 ? -3.730 4.986 -16.085 1.00 35.59 86 ASP A C 1
ATOM 700 O O . ASP A 1 86 ? -2.717 4.389 -15.718 1.00 35.59 86 ASP A O 1
ATOM 704 N N . VAL A 1 87 ? -4.835 5.005 -15.340 1.00 43.69 87 VAL A N 1
ATOM 705 C CA . VAL A 1 87 ? -4.966 4.277 -14.080 1.00 43.69 87 VAL A CA 1
ATOM 706 C C . VAL A 1 87 ? -5.202 2.802 -14.403 1.00 43.69 87 VAL A C 1
ATOM 708 O O . VAL A 1 87 ? -6.321 2.380 -14.708 1.00 43.69 87 VAL A O 1
ATOM 711 N N . ARG A 1 88 ? -4.143 1.991 -14.318 1.00 42.66 88 ARG A N 1
ATOM 712 C CA . ARG A 1 88 ? -4.241 0.525 -14.291 1.00 42.66 88 ARG A CA 1
ATOM 713 C C . ARG A 1 88 ? -4.860 0.066 -12.966 1.00 42.66 88 ARG A C 1
ATOM 715 O O . ARG A 1 88 ? -4.149 -0.377 -12.080 1.00 42.66 88 ARG A O 1
ATOM 722 N N . GLN A 1 89 ? -6.186 0.118 -12.849 1.00 46.19 89 GLN A N 1
ATOM 723 C CA . GLN A 1 89 ? -6.947 -0.843 -12.042 1.00 46.19 89 GLN A CA 1
ATOM 724 C C . GLN A 1 89 ? -8.344 -1.054 -12.642 1.00 46.19 89 GLN A C 1
ATOM 726 O O . GLN A 1 89 ? -9.238 -0.217 -12.537 1.00 46.19 89 GLN A O 1
ATOM 731 N N . GLN A 1 90 ? -8.521 -2.214 -13.283 1.00 40.41 90 GLN A N 1
ATOM 732 C CA . GLN A 1 90 ? -9.820 -2.754 -13.669 1.00 40.41 90 GLN A CA 1
ATOM 733 C C . GLN A 1 90 ? -10.469 -3.475 -12.481 1.00 40.41 90 GLN A C 1
ATOM 735 O O . GLN A 1 90 ? -9.975 -4.514 -12.036 1.00 40.41 90 GLN A O 1
ATOM 740 N N . GLY A 1 91 ? -11.645 -2.983 -12.088 1.00 35.84 91 GLY A N 1
ATOM 741 C CA . GLY A 1 91 ? -12.705 -3.796 -11.494 1.00 35.84 91 GLY A CA 1
ATOM 742 C C . GLY A 1 91 ? -12.875 -3.671 -9.984 1.00 35.84 91 GLY A C 1
ATOM 743 O O . GLY A 1 91 ? -12.451 -4.554 -9.250 1.00 35.84 91 GLY A O 1
ATOM 744 N N . VAL A 1 92 ? -13.627 -2.662 -9.538 1.00 33.62 92 VAL A N 1
ATOM 745 C CA . VAL A 1 92 ? -14.353 -2.711 -8.258 1.00 33.62 92 VAL A CA 1
ATOM 746 C C . VAL A 1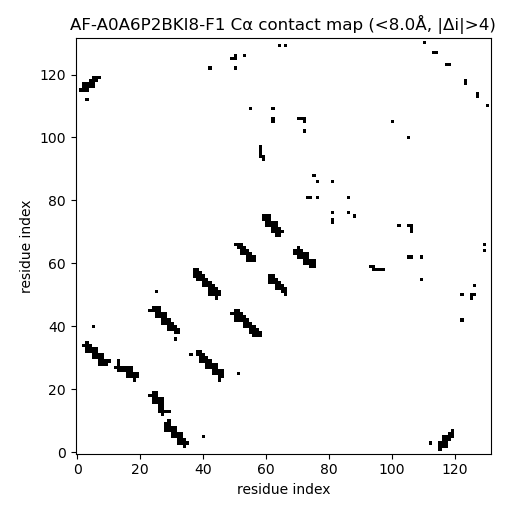 92 ? -15.780 -2.205 -8.493 1.00 33.62 92 VAL A C 1
ATOM 748 O O . VAL A 1 92 ? -15.996 -1.208 -9.185 1.00 33.62 92 VAL A O 1
ATOM 751 N N . ARG A 1 93 ? -16.770 -2.959 -7.997 1.00 33.69 93 ARG A N 1
ATOM 752 C CA . ARG A 1 93 ? -18.206 -2.672 -8.140 1.00 33.69 93 ARG A CA 1
ATOM 753 C C . ARG A 1 93 ? -18.635 -1.593 -7.136 1.00 33.69 93 ARG A C 1
ATOM 755 O O . ARG A 1 93 ? -18.151 -1.551 -6.016 1.00 33.69 93 ARG A O 1
ATOM 762 N N . SER A 1 94 ? -19.522 -0.715 -7.593 1.00 29.45 94 SER A N 1
ATOM 763 C CA . SER A 1 94 ? -19.854 0.597 -7.021 1.00 29.45 94 SER A CA 1
ATOM 764 C C . SER A 1 94 ? -20.666 0.582 -5.729 1.00 29.45 94 SER A C 1
ATOM 766 O O . SER A 1 94 ? -21.583 -0.226 -5.637 1.00 29.45 94 SER A O 1
ATOM 768 N N . LEU A 1 95 ? -20.479 1.603 -4.877 1.00 30.53 95 LEU A N 1
ATOM 769 C CA . LEU A 1 95 ? -21.483 2.128 -3.936 1.00 30.53 95 LEU A CA 1
ATOM 770 C C . LEU A 1 95 ? -21.194 3.615 -3.620 1.00 30.53 95 LEU A C 1
ATOM 772 O O . LEU A 1 95 ? -20.076 3.990 -3.283 1.00 30.53 95 LEU A O 1
ATOM 776 N N . HIS A 1 96 ? -22.235 4.449 -3.732 1.00 30.62 96 HIS A N 1
ATOM 777 C CA . HIS A 1 96 ? -22.226 5.905 -3.532 1.00 30.62 96 HIS A CA 1
ATOM 778 C C . HIS A 1 96 ? -21.600 6.370 -2.205 1.00 30.62 96 HIS A C 1
ATOM 780 O O . HIS A 1 96 ? -21.953 5.876 -1.137 1.00 30.62 96 HIS A O 1
ATOM 786 N N . GLY A 1 97 ? -20.886 7.501 -2.262 1.00 31.20 97 GLY A N 1
ATOM 787 C CA . GLY A 1 97 ? -21.050 8.551 -1.252 1.00 31.20 97 GLY A CA 1
ATOM 788 C C . GLY A 1 97 ? -19.775 9.179 -0.695 1.00 31.20 97 GLY A C 1
ATOM 789 O O . GLY A 1 97 ? -19.195 8.671 0.260 1.00 31.20 97 GLY A O 1
ATOM 790 N N . ALA A 1 98 ? -19.508 10.388 -1.200 1.00 38.69 98 ALA A N 1
ATOM 791 C CA . ALA A 1 98 ? -18.948 11.569 -0.536 1.00 38.69 98 ALA A CA 1
ATOM 792 C C . ALA A 1 98 ? -17.499 11.550 -0.007 1.00 38.69 98 ALA A C 1
ATOM 794 O O . ALA A 1 98 ? -17.058 10.698 0.752 1.00 38.69 98 ALA A O 1
ATOM 795 N N . ALA A 1 99 ? -16.779 12.631 -0.305 1.00 44.06 99 ALA A N 1
ATOM 796 C CA . ALA A 1 99 ? -15.983 13.319 0.711 1.00 44.06 99 ALA A CA 1
ATOM 797 C C . ALA A 1 99 ? -16.013 14.803 0.387 1.00 44.06 99 ALA A C 1
ATOM 799 O O . ALA A 1 99 ? -15.723 15.231 -0.729 1.00 44.06 99 ALA A O 1
ATOM 800 N N . ARG A 1 100 ? -16.425 15.550 1.402 1.00 46.06 100 ARG A N 1
ATOM 801 C CA . ARG A 1 100 ? -16.134 16.960 1.565 1.00 46.06 100 ARG A CA 1
ATOM 802 C C . ARG A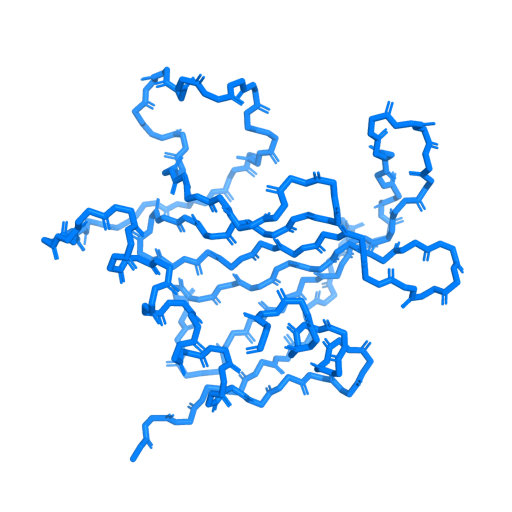 1 100 ? -14.701 17.011 2.093 1.00 46.06 100 ARG A C 1
ATOM 804 O O . ARG A 1 100 ? -14.450 16.485 3.170 1.00 46.06 100 ARG A O 1
ATOM 811 N N . GLY A 1 101 ? -13.780 17.562 1.316 1.00 53.56 101 GLY A N 1
ATOM 812 C CA . GLY A 1 101 ? -12.360 17.643 1.661 1.00 53.56 101 GLY A CA 1
ATOM 813 C C . GLY A 1 101 ? -11.517 17.489 0.403 1.00 53.56 101 GLY A C 1
ATOM 814 O O . GLY A 1 101 ? -11.694 16.523 -0.334 1.00 53.56 101 GLY A O 1
ATOM 815 N N . GLY A 1 102 ? -10.665 18.474 0.120 1.00 65.31 102 GLY A 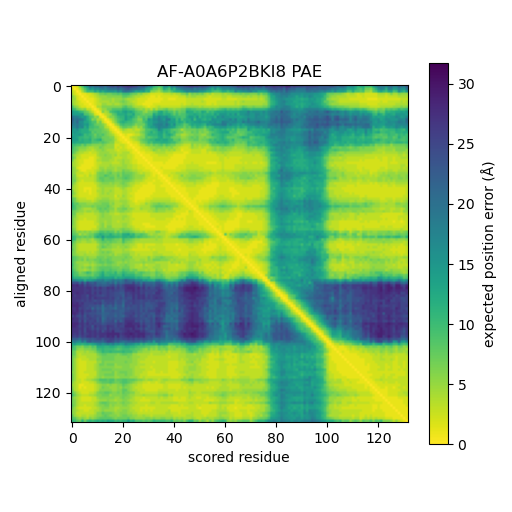N 1
ATOM 816 C CA . GLY A 1 102 ? -9.724 18.410 -0.999 1.00 65.31 102 GLY A CA 1
ATOM 817 C C . GLY A 1 102 ? -8.679 17.291 -0.834 1.00 65.31 102 GLY A C 1
ATOM 818 O O . GLY A 1 102 ? -8.739 16.534 0.140 1.00 65.31 102 GLY A O 1
ATOM 819 N N . PRO A 1 103 ? -7.706 17.194 -1.758 1.00 68.25 103 PRO A N 1
ATOM 820 C CA . PRO A 1 103 ? -6.665 16.159 -1.752 1.00 68.25 103 PRO A CA 1
ATOM 821 C C . PRO A 1 103 ? -5.970 15.978 -0.394 1.00 68.25 103 PRO A C 1
ATOM 823 O O . PRO A 1 103 ? -5.835 14.851 0.078 1.00 68.25 103 PRO A O 1
ATOM 826 N N . ASP A 1 104 ? -5.643 17.072 0.293 1.00 75.94 104 ASP A N 1
ATOM 827 C CA . ASP A 1 104 ? -4.945 17.033 1.586 1.00 75.94 104 ASP A CA 1
ATOM 828 C C . ASP A 1 104 ? -5.759 16.349 2.690 1.00 75.94 104 ASP A C 1
ATOM 830 O O . ASP A 1 104 ? -5.214 15.603 3.501 1.00 75.94 104 ASP A O 1
ATOM 834 N N . GLY A 1 105 ? -7.082 16.543 2.701 1.00 77.31 105 GLY A N 1
ATOM 835 C CA . GLY A 1 105 ? -7.965 15.887 3.669 1.00 77.31 105 GLY A CA 1
ATOM 836 C C . GLY A 1 105 ? -8.073 14.380 3.432 1.00 77.31 105 GLY A C 1
ATOM 837 O O . GLY A 1 105 ? -8.215 13.608 4.377 1.00 77.31 105 GLY A O 1
ATOM 838 N N . ILE A 1 106 ? -7.970 13.954 2.171 1.00 77.88 106 ILE A N 1
ATOM 839 C CA . ILE A 1 106 ? -7.987 12.540 1.780 1.00 77.88 106 ILE A CA 1
ATOM 840 C C . ILE A 1 106 ? -6.664 11.874 2.180 1.00 77.88 106 ILE A C 1
ATOM 842 O O . ILE A 1 106 ? -6.682 10.780 2.744 1.00 77.88 106 ILE A O 1
ATOM 846 N N . ILE A 1 107 ? -5.532 12.549 1.955 1.00 82.38 107 ILE A N 1
ATOM 847 C CA . ILE A 1 107 ? -4.208 12.077 2.386 1.00 82.38 107 ILE A CA 1
ATOM 848 C C . ILE A 1 107 ? -4.135 11.979 3.911 1.00 82.38 107 ILE A C 1
ATOM 850 O O . ILE A 1 107 ? -3.681 10.961 4.427 1.00 82.38 107 ILE A O 1
ATOM 854 N N . ALA A 1 108 ? -4.604 13.000 4.634 1.00 82.81 108 ALA A N 1
ATOM 855 C CA . ALA A 1 108 ? -4.633 12.990 6.095 1.00 82.81 108 ALA A CA 1
ATOM 856 C C . ALA A 1 108 ? -5.467 11.817 6.633 1.00 82.81 108 ALA A C 1
ATOM 858 O O . ALA A 1 108 ? -4.989 11.053 7.465 1.00 82.81 108 ALA A O 1
ATOM 859 N N . ALA A 1 109 ? -6.663 11.596 6.079 1.00 83.12 109 ALA A N 1
ATOM 860 C CA . ALA A 1 109 ? -7.506 10.470 6.474 1.00 83.12 109 ALA A CA 1
ATOM 861 C C . ALA A 1 109 ? -6.848 9.105 6.199 1.00 83.12 109 ALA A C 1
ATOM 863 O O . ALA A 1 109 ? -6.959 8.196 7.020 1.00 83.12 109 ALA A O 1
ATOM 864 N N . ALA A 1 110 ? -6.155 8.950 5.065 1.00 84.38 110 ALA A N 1
ATOM 865 C CA . ALA A 1 110 ? -5.424 7.722 4.754 1.00 84.38 110 ALA A CA 1
ATOM 866 C C . ALA A 1 110 ? -4.230 7.504 5.696 1.00 84.38 110 ALA A C 1
ATOM 868 O O . ALA A 1 110 ? -4.002 6.376 6.132 1.00 84.38 110 ALA A O 1
ATOM 869 N N . ARG A 1 111 ? -3.502 8.572 6.047 1.00 86.81 111 ARG A N 1
ATOM 870 C CA . ARG A 1 111 ? -2.421 8.535 7.042 1.00 86.81 111 ARG A CA 1
ATOM 871 C C . ARG A 1 111 ? -2.930 8.095 8.407 1.00 86.81 111 ARG A C 1
ATOM 873 O O . ARG A 1 111 ? -2.383 7.150 8.961 1.00 86.81 111 ARG A O 1
ATOM 880 N N . ASP A 1 112 ? -3.992 8.715 8.910 1.00 87.12 112 ASP A N 1
ATOM 881 C CA . ASP A 1 112 ? -4.574 8.374 10.213 1.00 87.12 112 ASP A CA 1
ATOM 882 C C . ASP A 1 112 ? -5.068 6.918 10.252 1.00 87.12 112 ASP A C 1
ATOM 884 O O . ASP A 1 112 ? -4.873 6.196 11.237 1.00 87.12 112 ASP A O 1
ATOM 888 N N . LEU A 1 113 ? -5.678 6.462 9.153 1.00 88.31 113 LEU A N 1
ATOM 889 C CA . LEU A 1 113 ? -6.129 5.083 8.998 1.00 88.31 113 LEU A CA 1
ATOM 890 C C . LEU A 1 113 ? -4.951 4.106 9.042 1.00 88.31 113 LEU A C 1
ATOM 892 O O . LEU A 1 113 ? -4.977 3.178 9.842 1.00 88.31 113 LEU A O 1
ATOM 896 N N . LEU A 1 114 ? -3.916 4.317 8.225 1.00 88.50 114 LEU A N 1
ATOM 897 C CA . LEU A 1 114 ? -2.758 3.419 8.164 1.00 88.50 114 LEU A CA 1
ATOM 898 C C . LEU A 1 114 ? -1.899 3.483 9.434 1.00 88.50 114 LEU A C 1
ATOM 900 O O . LEU A 1 114 ? -1.368 2.462 9.861 1.00 88.50 114 LEU A O 1
ATOM 904 N N . ALA A 1 115 ? -1.811 4.640 10.093 1.00 87.19 115 ALA A N 1
ATOM 905 C CA . ALA A 1 115 ? -1.102 4.783 11.363 1.00 87.19 115 ALA A CA 1
ATOM 906 C C . ALA A 1 115 ? -1.733 3.931 12.477 1.00 87.19 115 ALA A C 1
ATOM 908 O O . ALA A 1 115 ? -1.012 3.376 13.308 1.00 87.19 115 ALA A O 1
ATOM 909 N N . SER A 1 116 ? -3.064 3.802 12.466 1.00 86.50 116 SER A N 1
ATOM 910 C CA . SER A 1 116 ? -3.841 2.998 13.421 1.00 86.50 116 SER A CA 1
ATOM 911 C C . SER A 1 116 ? -4.149 1.573 12.943 1.00 86.50 116 SER A C 1
ATOM 913 O O . SER A 1 116 ? -4.784 0.809 13.675 1.00 86.50 116 SER A O 1
ATOM 915 N N . ALA A 1 117 ? -3.706 1.207 11.738 1.00 90.38 117 ALA A N 1
ATOM 916 C CA . ALA A 1 117 ? -3.919 -0.113 11.170 1.00 90.38 117 ALA A CA 1
ATOM 917 C C . ALA A 1 117 ? -2.923 -1.140 11.721 1.00 90.38 117 ALA A C 1
ATOM 919 O O . ALA A 1 117 ? -1.755 -0.840 11.983 1.00 90.38 117 ALA A O 1
ATOM 920 N N . GLU A 1 118 ? -3.396 -2.376 11.840 1.00 93.00 118 GLU A N 1
ATOM 921 C CA . GLU A 1 118 ? -2.574 -3.559 12.051 1.00 93.00 118 GLU A CA 1
ATOM 922 C C . GLU A 1 118 ? -2.292 -4.176 10.688 1.00 93.00 118 GLU A C 1
ATOM 924 O O . GLU A 1 118 ? -3.156 -4.817 10.085 1.00 93.00 118 GLU A O 1
ATOM 929 N N . LEU A 1 119 ? -1.090 -3.918 10.182 1.00 91.56 119 LEU A N 1
ATOM 930 C CA . LEU A 1 119 ? -0.622 -4.429 8.904 1.00 91.56 119 LEU A CA 1
ATOM 931 C C . LEU A 1 119 ? 0.258 -5.668 9.125 1.00 91.56 119 LEU A C 1
ATOM 933 O O . LEU A 1 119 ? 0.905 -5.792 10.171 1.00 91.56 119 LEU A O 1
ATOM 937 N N . PRO A 1 120 ? 0.330 -6.581 8.145 1.00 89.00 120 PRO A N 1
ATOM 938 C CA . PRO A 1 120 ? 1.288 -7.676 8.188 1.00 89.00 120 PRO A CA 1
ATOM 939 C C . PRO A 1 120 ? 2.740 -7.165 8.330 1.00 89.00 120 PRO A C 1
ATOM 941 O O . PRO A 1 120 ? 3.082 -6.143 7.727 1.00 89.00 120 PRO A O 1
ATOM 944 N N . PRO A 1 121 ? 3.607 -7.832 9.125 1.00 86.31 121 PRO A N 1
ATOM 945 C CA . PRO A 1 121 ? 4.919 -7.288 9.516 1.00 86.31 121 PRO A CA 1
ATOM 946 C C . PRO A 1 121 ? 5.867 -6.959 8.359 1.00 86.31 121 PRO A C 1
ATOM 948 O O . PRO A 1 121 ? 6.723 -6.088 8.470 1.00 86.31 121 PRO A O 1
ATOM 951 N N . ASP A 1 122 ? 5.716 -7.676 7.256 1.00 85.00 122 ASP A N 1
ATOM 952 C CA . ASP A 1 122 ? 6.488 -7.536 6.025 1.00 85.00 122 ASP A CA 1
ATOM 953 C C . ASP A 1 122 ? 6.163 -6.261 5.236 1.00 85.00 122 ASP A C 1
ATOM 955 O O . ASP A 1 122 ? 7.003 -5.789 4.475 1.00 85.00 122 ASP A O 1
ATOM 959 N N . VAL A 1 123 ? 4.980 -5.678 5.432 1.00 88.88 123 VAL A N 1
ATOM 960 C CA . VAL A 1 123 ? 4.574 -4.419 4.789 1.00 88.88 123 VAL A CA 1
ATOM 961 C C . VAL A 1 123 ? 4.373 -3.274 5.780 1.00 88.88 123 VAL A C 1
ATOM 963 O O . VAL A 1 123 ? 4.452 -2.118 5.373 1.00 88.88 123 VAL A O 1
ATOM 966 N N . ASP A 1 124 ? 4.177 -3.561 7.071 1.00 91.06 124 ASP A N 1
ATOM 967 C CA . ASP A 1 124 ? 3.935 -2.554 8.111 1.00 91.06 124 ASP A CA 1
ATOM 968 C C . ASP A 1 124 ? 5.072 -1.528 8.207 1.00 91.06 124 ASP A C 1
ATOM 970 O O . ASP A 1 124 ? 4.854 -0.334 8.008 1.00 91.06 124 ASP A O 1
ATOM 974 N N . GLY A 1 125 ? 6.303 -1.993 8.445 1.00 89.69 125 GLY A N 1
ATOM 975 C CA . GLY A 1 125 ? 7.478 -1.124 8.560 1.00 89.69 125 GLY A CA 1
ATOM 976 C C . GLY A 1 125 ? 7.684 -0.243 7.320 1.00 89.69 125 GLY A C 1
ATOM 977 O O . GLY A 1 125 ? 7.702 0.983 7.453 1.00 89.69 125 GLY A O 1
ATOM 978 N N . PRO A 1 126 ? 7.773 -0.832 6.113 1.00 90.44 126 PRO A N 1
ATOM 979 C CA . PRO A 1 126 ? 7.927 -0.070 4.878 1.00 90.44 126 PRO A CA 1
ATOM 980 C C . PRO A 1 126 ? 6.809 0.952 4.624 1.00 90.44 126 PRO A C 1
ATOM 982 O O . PRO A 1 126 ? 7.100 2.082 4.230 1.00 90.44 126 PRO A O 1
ATOM 985 N N . ILE A 1 127 ? 5.542 0.602 4.883 1.00 90.06 127 ILE A N 1
ATOM 986 C CA . ILE A 1 127 ? 4.411 1.528 4.708 1.00 90.06 127 ILE A CA 1
ATOM 987 C C . ILE A 1 127 ? 4.494 2.677 5.716 1.00 90.06 127 ILE A C 1
ATOM 989 O O . ILE A 1 127 ? 4.295 3.830 5.338 1.00 90.06 127 ILE A O 1
ATOM 993 N N . ARG A 1 128 ? 4.839 2.409 6.981 1.00 89.81 128 ARG A N 1
ATOM 994 C CA . ARG A 1 128 ? 5.021 3.472 7.982 1.00 89.81 128 ARG A CA 1
ATOM 995 C C . ARG A 1 128 ? 6.144 4.427 7.586 1.00 89.81 128 ARG A C 1
ATOM 997 O O . ARG A 1 128 ? 5.944 5.635 7.632 1.00 89.81 128 ARG A O 1
ATOM 1004 N N . THR A 1 129 ? 7.281 3.907 7.119 1.00 88.88 129 THR A N 1
ATOM 1005 C CA . THR A 1 129 ? 8.381 4.738 6.602 1.00 88.88 129 THR A CA 1
ATOM 1006 C C . THR A 1 129 ? 7.956 5.579 5.397 1.00 88.88 129 THR A C 1
ATOM 1008 O O . THR A 1 129 ? 8.339 6.741 5.295 1.00 88.88 129 THR A O 1
ATOM 1011 N N . ALA A 1 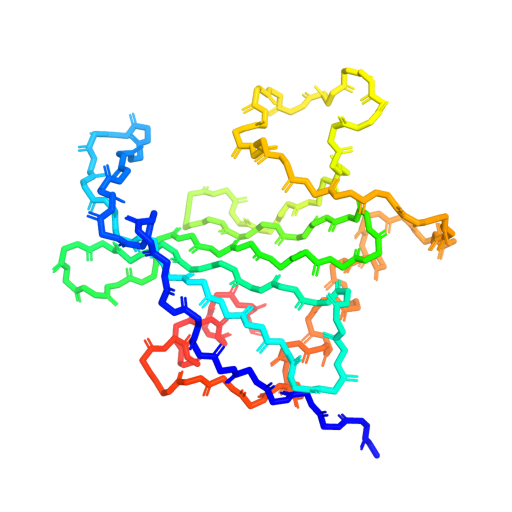130 ? 7.138 5.027 4.499 1.00 86.12 130 ALA A N 1
ATOM 1012 C CA . ALA A 1 130 ? 6.620 5.739 3.334 1.00 86.12 130 ALA A CA 1
ATOM 1013 C C . ALA A 1 130 ? 5.664 6.896 3.688 1.00 86.12 130 ALA A C 1
ATOM 1015 O O . ALA A 1 130 ? 5.559 7.865 2.931 1.00 86.12 130 ALA A O 1
ATOM 1016 N N . LEU A 1 131 ? 4.957 6.804 4.817 1.00 82.06 131 LEU A N 1
ATOM 1017 C CA . LEU A 1 131 ? 3.976 7.806 5.242 1.00 82.06 131 LEU A CA 1
ATOM 1018 C C . LEU A 1 131 ? 4.594 9.033 5.931 1.00 82.06 131 LEU A C 1
ATOM 1020 O O . LEU A 1 131 ? 3.980 10.110 5.842 1.00 82.06 131 LEU A O 1
ATOM 1024 N N . GLY A 1 132 ? 5.800 8.887 6.498 1.00 73.06 132 GLY A N 1
ATOM 1025 C CA . GLY A 1 132 ? 6.534 9.925 7.234 1.00 73.06 132 GLY A CA 1
ATOM 1026 C C . GLY A 1 132 ? 6.256 9.893 8.728 1.00 73.06 132 GLY A C 1
ATOM 1027 O O . GLY A 1 132 ? 5.093 10.158 9.101 1.00 73.06 132 GLY A O 1
#

Nearest PDB structures (foldseek):
  3wjv-assembly1_A  TM=6.672E-01  e=2.214E-01  Escherichia coli DH1
  3wju-assembly1_A  TM=6.004E-01  e=3.773E-01  Escherichia coli DH1
  1iwm-assembly1_A  TM=6.309E-01  e=7.676E-01  Escherichia coli
  8cm1-assembly1_A  TM=8.409E-01  e=7.280E+00  Vibrio cholerae
  5wvr-assembly1_A  TM=5.942E-01  e=5.415E+00  Kluyveromyces lactis NRRL Y-1140

Radius of gyration: 14.29 Å; Cα contacts (8 Å, |Δi|>4): 210; chains: 1; bounding box: 37×34×36 Å

pLDDT: mean 74.21, std 19.02, range [29.45, 93.38]

Sequence (132 aa):
MARYAFYEIRSARNDDAESDEAGTRLHRRSFACAERDDLTLFAWLGPDAELEMFQLLFRERFVTWSKRRGLEVGVTSRHGASPYGDVRQQGVRSLHGAARGGPDGIIAAARDLLASAELPPDVDGPIRTALG

Solvent-accessible surface area (backbone atoms only — not comparable to full-atom values): 7987 Å² total; per-residue (Å²): 130,83,72,40,44,40,44,80,52,91,48,83,66,38,75,45,70,44,61,51,98,86,63,50,58,23,41,36,44,40,28,39,33,78,79,38,92,62,35,38,40,36,39,29,23,38,90,85,62,43,72,47,33,38,36,41,37,42,76,66,29,33,42,35,37,30,81,89,75,44,79,44,76,51,65,58,87,83,60,85,79,63,95,80,60,90,76,91,73,89,86,80,87,87,75,92,75,85,74,92,62,60,68,69,52,54,51,50,53,51,49,57,50,58,72,52,33,46,53,52,78,83,51,34,60,55,52,52,65,72,71,109